Protein AF-A0A6C8GR83-F1 (afdb_monomer_lite)

Secondary structure (DSSP, 8-state):
-HHHHHHHTTSS-HHHHHHHHS-HHHHHHHHHHHHHHHHHHTTHHHHTT--

Structure (mmCIF, N/CA/C/O backbone):
data_AF-A0A6C8GR83-F1
#
_entry.id   AF-A0A6C8GR83-F1
#
loop_
_atom_site.group_PDB
_atom_site.id
_atom_site.type_symbol
_atom_site.label_atom_id
_atom_site.label_alt_id
_atom_site.label_comp_id
_atom_site.label_asym_id
_atom_site.label_entity_id
_atom_site.label_seq_id
_atom_site.pdbx_PDB_ins_code
_atom_site.Cartn_x
_atom_site.Cartn_y
_atom_site.Cartn_z
_atom_site.occupancy
_atom_site.B_iso_or_equiv
_atom_site.auth_seq_id
_atom_site.auth_comp_id
_atom_site.auth_asym_id
_atom_site.auth_atom_id
_atom_site.pdbx_PDB_model_num
ATOM 1 N N . MET A 1 1 ? 2.909 11.179 -11.321 1.00 60.62 1 MET A N 1
ATOM 2 C CA . MET A 1 1 ? 3.275 11.120 -12.758 1.00 60.62 1 MET A CA 1
ATOM 3 C C . MET A 1 1 ? 4.760 10.824 -12.996 1.00 60.62 1 MET A C 1
ATOM 5 O O . MET A 1 1 ? 5.092 10.374 -14.080 1.00 60.62 1 MET A O 1
ATOM 9 N N . VAL A 1 2 ? 5.644 11.008 -12.004 1.00 75.00 2 VAL A N 1
ATOM 10 C CA . VAL A 1 2 ? 7.096 10.761 -12.135 1.00 75.00 2 VAL A CA 1
ATOM 11 C C . VAL A 1 2 ? 7.484 9.271 -12.296 1.00 75.00 2 VAL A C 1
ATOM 13 O O . VAL A 1 2 ? 8.251 8.982 -13.208 1.00 75.00 2 VAL A O 1
ATOM 16 N N . PRO A 1 3 ? 6.940 8.299 -11.528 1.00 71.38 3 PRO A N 1
ATOM 17 C CA . PRO A 1 3 ? 7.390 6.899 -11.620 1.00 71.38 3 PRO A CA 1
ATOM 18 C C . PRO A 1 3 ? 7.044 6.240 -12.959 1.00 71.38 3 PRO A C 1
ATOM 20 O O . PRO A 1 3 ? 7.842 5.499 -13.518 1.00 71.38 3 PRO A O 1
ATOM 23 N N . MET A 1 4 ? 5.867 6.559 -13.506 1.00 74.25 4 MET A N 1
ATOM 24 C CA . MET A 1 4 ? 5.417 6.046 -14.802 1.00 74.25 4 MET A CA 1
ATOM 25 C C . MET A 1 4 ? 6.272 6.594 -15.944 1.00 74.25 4 MET A C 1
ATOM 27 O O . MET A 1 4 ? 6.603 5.848 -16.857 1.00 74.25 4 MET A O 1
ATOM 31 N N . ALA A 1 5 ? 6.674 7.868 -15.879 1.00 77.88 5 ALA A N 1
ATOM 32 C CA . ALA A 1 5 ? 7.575 8.446 -16.871 1.00 77.88 5 ALA A CA 1
ATOM 33 C C . ALA A 1 5 ? 8.940 7.739 -16.865 1.00 77.88 5 ALA A C 1
ATOM 35 O O . ALA A 1 5 ? 9.426 7.367 -17.926 1.00 77.88 5 ALA A O 1
ATOM 36 N N . LEU A 1 6 ? 9.511 7.475 -15.684 1.00 74.81 6 LEU A N 1
ATOM 37 C CA . LEU A 1 6 ? 10.794 6.778 -15.572 1.00 74.81 6 LEU A CA 1
ATOM 38 C C . LEU A 1 6 ? 10.724 5.280 -15.948 1.00 74.81 6 LEU A C 1
ATOM 40 O O . LEU A 1 6 ? 11.720 4.726 -16.416 1.00 74.81 6 LEU A O 1
ATOM 44 N N . TYR A 1 7 ? 9.562 4.637 -15.783 1.00 75.69 7 TYR A N 1
ATOM 45 C CA . TYR A 1 7 ? 9.308 3.278 -16.279 1.00 75.69 7 TYR A CA 1
ATOM 46 C C . TYR A 1 7 ? 9.297 3.231 -17.811 1.00 75.69 7 TYR A C 1
ATOM 48 O O . TYR A 1 7 ? 9.974 2.402 -18.414 1.00 75.69 7 TYR A O 1
ATOM 56 N N . PHE A 1 8 ? 8.590 4.165 -18.460 1.00 75.00 8 PHE A N 1
ATOM 57 C CA . PHE A 1 8 ? 8.548 4.247 -19.925 1.00 75.00 8 PHE A CA 1
ATOM 58 C C . PHE A 1 8 ? 9.891 4.639 -20.547 1.00 75.00 8 PHE A C 1
ATOM 60 O O . PHE A 1 8 ? 10.183 4.219 -21.664 1.00 75.00 8 PHE A O 1
ATOM 67 N N . THR A 1 9 ? 10.730 5.400 -19.839 1.00 80.44 9 THR A N 1
ATOM 68 C CA . THR A 1 9 ? 12.100 5.696 -20.284 1.00 80.44 9 THR A CA 1
ATOM 69 C C . THR A 1 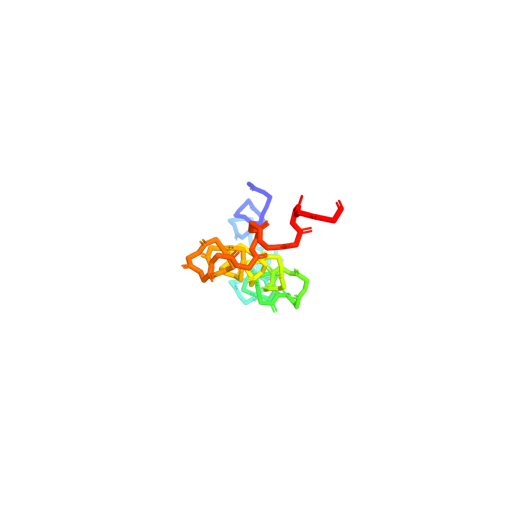9 ? 13.096 4.574 -19.966 1.00 80.44 9 THR A C 1
ATOM 71 O O . THR A 1 9 ? 14.279 4.736 -20.248 1.00 80.44 9 THR A O 1
ATOM 74 N N . GLY A 1 10 ? 12.654 3.454 -19.376 1.00 72.19 10 GLY A N 1
ATOM 75 C CA . GLY A 1 10 ? 13.496 2.290 -19.073 1.00 72.19 10 GLY A CA 1
ATOM 76 C C . GLY A 1 10 ? 14.528 2.514 -17.963 1.00 72.19 10 GLY A C 1
ATOM 77 O O . GLY A 1 10 ? 15.504 1.776 -17.880 1.00 72.19 10 GLY A O 1
ATOM 78 N N . VAL A 1 11 ? 14.343 3.546 -17.132 1.00 77.25 11 VAL A N 1
ATOM 79 C CA . VAL A 1 11 ? 15.295 3.940 -16.076 1.00 77.25 11 VAL A CA 1
ATOM 80 C C . VAL A 1 11 ? 15.072 3.143 -14.787 1.00 77.25 11 VAL A C 1
ATOM 82 O O . VAL A 1 11 ? 16.012 2.945 -14.024 1.00 77.25 11 VAL A O 1
ATOM 85 N N . ILE A 1 12 ? 13.843 2.679 -14.541 1.00 76.31 12 ILE A N 1
ATOM 86 C CA . ILE A 1 12 ? 13.486 1.864 -13.371 1.00 76.31 12 ILE A CA 1
ATOM 87 C C . ILE A 1 12 ? 12.541 0.734 -13.768 1.00 76.31 12 ILE A C 1
ATOM 89 O O . ILE A 1 12 ? 11.696 0.901 -14.649 1.00 76.31 12 ILE A O 1
ATOM 93 N N . ASP A 1 13 ? 12.684 -0.407 -13.096 1.00 75.50 13 ASP A N 1
ATOM 94 C CA . ASP A 1 13 ? 11.879 -1.600 -13.338 1.00 75.50 13 ASP A CA 1
ATOM 95 C C . ASP A 1 13 ? 10.550 -1.539 -12.566 1.00 75.50 13 ASP A C 1
ATOM 97 O O . ASP A 1 13 ? 10.382 -0.766 -11.617 1.00 75.50 13 ASP A O 1
ATOM 101 N N . ALA A 1 14 ? 9.588 -2.389 -12.936 1.00 72.19 14 ALA A N 1
ATOM 102 C CA . ALA A 1 14 ? 8.316 -2.487 -12.222 1.00 72.19 14 ALA A CA 1
ATOM 103 C C . ALA A 1 14 ? 8.528 -2.754 -10.719 1.00 72.19 14 ALA A C 1
ATOM 105 O O . ALA A 1 14 ? 7.790 -2.224 -9.887 1.00 72.19 14 ALA A O 1
ATOM 106 N N . LYS A 1 15 ? 9.574 -3.510 -10.355 1.00 72.44 15 LYS A N 1
ATOM 107 C CA . LYS A 1 15 ? 9.948 -3.772 -8.957 1.00 72.44 15 LYS A CA 1
ATOM 108 C C . LYS A 1 15 ? 10.226 -2.510 -8.137 1.00 72.44 15 LYS A C 1
ATOM 110 O O . LYS A 1 15 ? 9.790 -2.448 -6.988 1.00 72.44 15 LYS A O 1
ATOM 115 N N . ASP A 1 16 ? 10.883 -1.505 -8.706 1.00 77.06 16 ASP A N 1
ATOM 116 C CA . ASP A 1 16 ? 11.216 -0.261 -7.996 1.00 77.06 16 ASP A CA 1
ATOM 117 C C . ASP A 1 16 ? 9.970 0.599 -7.729 1.00 77.06 16 ASP A C 1
ATOM 119 O O . AS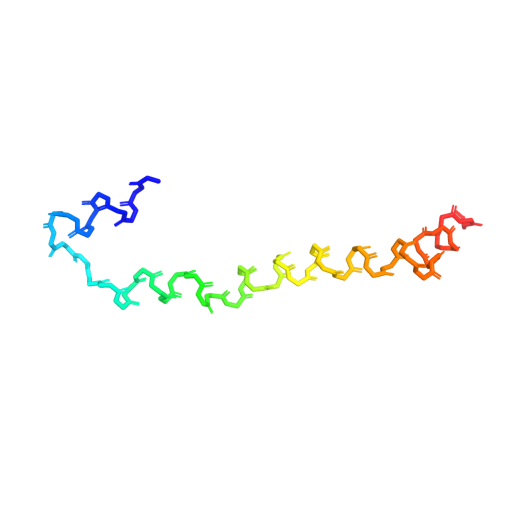P A 1 16 ? 9.851 1.287 -6.708 1.00 77.06 16 ASP A O 1
ATOM 123 N N . ILE A 1 17 ? 8.978 0.492 -8.615 1.00 75.44 17 ILE A N 1
ATOM 124 C CA . ILE A 1 17 ? 7.670 1.131 -8.449 1.00 75.44 17 ILE A CA 1
ATOM 125 C C . ILE A 1 17 ? 6.909 0.474 -7.293 1.00 75.44 17 ILE A C 1
ATOM 127 O O . ILE A 1 17 ? 6.374 1.170 -6.428 1.00 75.44 17 ILE A O 1
ATOM 131 N N . PHE A 1 18 ? 6.903 -0.861 -7.226 1.00 74.88 18 PHE A N 1
ATOM 132 C CA . PHE A 1 18 ? 6.273 -1.588 -6.120 1.00 74.88 18 PHE A CA 1
ATOM 133 C C . PHE A 1 18 ? 6.995 -1.360 -4.787 1.00 74.88 18 PHE A C 1
ATOM 135 O O . PHE A 1 18 ? 6.329 -1.218 -3.763 1.00 74.88 18 PHE A O 1
ATOM 142 N N . ALA A 1 19 ? 8.324 -1.230 -4.786 1.00 79.62 19 ALA A N 1
ATOM 143 C CA . ALA A 1 19 ? 9.095 -0.907 -3.585 1.00 79.62 19 ALA A CA 1
ATOM 144 C C . ALA A 1 19 ? 8.693 0.451 -2.980 1.00 79.62 19 ALA A C 1
ATOM 146 O O . ALA A 1 19 ? 8.630 0.601 -1.760 1.00 79.62 19 ALA A O 1
ATOM 147 N N . SER A 1 20 ? 8.346 1.422 -3.828 1.00 72.44 20 SER A N 1
ATOM 148 C CA . SER A 1 20 ? 7.867 2.734 -3.381 1.00 72.44 20 SER A CA 1
ATOM 149 C C . SER A 1 20 ? 6.468 2.675 -2.751 1.00 72.44 20 SER A C 1
ATOM 151 O O . SER A 1 20 ? 6.183 3.418 -1.815 1.00 72.44 20 SER A O 1
ATOM 153 N N . ILE A 1 21 ? 5.599 1.781 -3.232 1.00 76.50 21 ILE A N 1
ATOM 154 C CA . ILE A 1 21 ? 4.232 1.599 -2.713 1.00 76.50 21 ILE A CA 1
ATOM 155 C C . ILE A 1 21 ? 4.236 0.804 -1.401 1.00 76.50 21 ILE A C 1
ATOM 157 O O . ILE A 1 21 ? 3.470 1.111 -0.490 1.00 76.50 21 ILE A O 1
ATOM 161 N N . VAL A 1 22 ? 5.119 -0.190 -1.280 1.00 83.12 22 VAL A N 1
ATOM 162 C CA . VAL A 1 22 ? 5.260 -1.041 -0.083 1.00 83.12 22 VAL A CA 1
ATOM 163 C C . VAL A 1 22 ? 6.110 -0.361 1.006 1.00 83.12 22 VAL A C 1
ATOM 165 O O . VAL A 1 22 ? 6.440 -0.955 2.030 1.00 83.12 22 VAL A O 1
ATOM 168 N N . ASN A 1 23 ? 6.453 0.917 0.835 1.00 87.38 23 ASN A N 1
ATOM 169 C CA . ASN A 1 23 ? 7.156 1.677 1.856 1.00 87.38 23 ASN A CA 1
ATOM 170 C C . ASN A 1 23 ? 6.319 1.753 3.149 1.00 87.38 23 ASN A C 1
ATOM 172 O O . ASN A 1 23 ? 5.146 2.136 3.125 1.00 87.38 23 ASN A O 1
ATOM 176 N N . ALA A 1 24 ? 6.943 1.430 4.286 1.00 88.25 24 ALA A N 1
ATOM 177 C CA . ALA A 1 24 ? 6.296 1.413 5.596 1.00 88.25 24 ALA A CA 1
ATOM 178 C C . ALA A 1 24 ? 5.560 2.725 5.915 1.00 88.25 24 ALA A C 1
ATOM 180 O O . ALA A 1 24 ? 4.441 2.688 6.420 1.00 88.25 24 ALA A O 1
ATOM 181 N N . ASN A 1 25 ? 6.1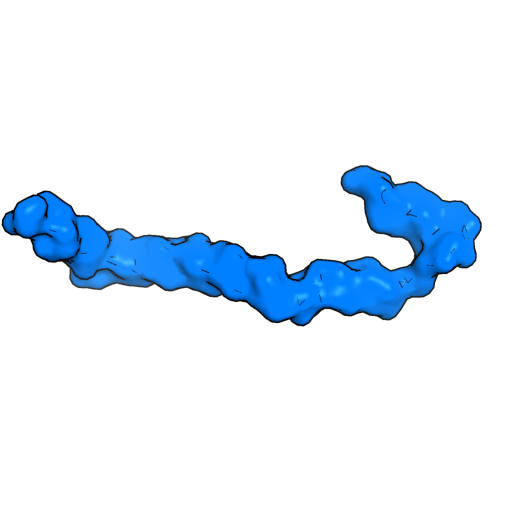21 3.880 5.548 1.00 89.31 25 ASN A N 1
ATOM 182 C CA . ASN A 1 25 ? 5.485 5.175 5.796 1.00 89.31 25 ASN A CA 1
ATOM 183 C C . ASN A 1 25 ? 4.165 5.323 5.024 1.00 89.31 25 ASN A C 1
ATOM 185 O O . ASN A 1 25 ? 3.197 5.863 5.552 1.00 89.31 25 ASN A O 1
ATOM 189 N N . VAL A 1 26 ? 4.106 4.818 3.790 1.00 87.88 26 VAL A N 1
ATOM 190 C CA . VAL A 1 26 ? 2.902 4.879 2.948 1.00 87.88 26 VAL A CA 1
ATOM 191 C C . VAL A 1 26 ? 1.827 3.940 3.492 1.00 87.88 26 VAL A C 1
ATOM 193 O O . VAL A 1 26 ? 0.667 4.331 3.614 1.00 87.88 26 VAL A O 1
ATOM 196 N N . ILE A 1 27 ? 2.219 2.729 3.894 1.00 91.44 27 ILE A N 1
ATOM 197 C CA . ILE A 1 27 ? 1.314 1.746 4.502 1.00 91.44 27 ILE A CA 1
ATOM 198 C C . ILE A 1 27 ? 0.716 2.290 5.803 1.00 91.44 27 ILE A C 1
ATOM 200 O O . ILE A 1 27 ? -0.481 2.134 6.033 1.00 91.44 27 ILE A O 1
ATOM 204 N N . LEU A 1 28 ? 1.513 2.975 6.629 1.00 90.81 28 LEU A N 1
ATOM 205 C CA . LEU A 1 28 ? 1.036 3.606 7.862 1.00 90.81 28 LEU A CA 1
ATOM 206 C C . LEU A 1 28 ? -0.003 4.699 7.589 1.00 90.81 28 LEU A C 1
ATOM 208 O O . LEU A 1 28 ? -1.027 4.743 8.267 1.00 90.81 28 LEU A O 1
ATOM 212 N N . ILE A 1 29 ? 0.210 5.538 6.571 1.00 91.25 29 ILE A N 1
ATOM 213 C CA . ILE A 1 29 ? -0.760 6.575 6.185 1.00 91.25 29 ILE A CA 1
ATOM 214 C C . ILE A 1 29 ? -2.085 5.935 5.749 1.00 91.25 29 ILE A C 1
ATOM 216 O O . ILE A 1 29 ? -3.153 6.355 6.196 1.00 91.25 29 ILE A O 1
ATOM 220 N N . VAL A 1 30 ? -2.033 4.877 4.935 1.00 91.62 30 VAL A N 1
ATOM 221 C CA . VAL A 1 30 ? -3.238 4.144 4.512 1.00 91.62 30 VAL A CA 1
ATOM 222 C C . VAL A 1 30 ? -3.919 3.468 5.706 1.00 91.62 30 VAL A C 1
ATOM 224 O O . VAL A 1 30 ? -5.144 3.523 5.834 1.00 91.62 30 VAL A O 1
ATOM 227 N N . ALA A 1 31 ? -3.143 2.885 6.622 1.00 90.62 31 ALA A N 1
ATOM 228 C CA . ALA A 1 31 ? -3.663 2.290 7.846 1.00 90.62 31 ALA A CA 1
ATOM 229 C C . ALA A 1 31 ? -4.387 3.329 8.712 1.00 90.62 31 ALA A C 1
ATOM 231 O O . ALA A 1 31 ? -5.464 3.036 9.224 1.00 90.62 31 ALA A O 1
ATOM 232 N N . MET A 1 32 ? -3.875 4.560 8.819 1.00 89.81 32 MET A N 1
ATOM 233 C CA . MET A 1 32 ? -4.547 5.645 9.544 1.00 89.81 32 MET A CA 1
ATOM 234 C C . MET A 1 32 ? -5.901 6.017 8.928 1.00 89.81 32 MET A C 1
ATOM 236 O O . MET A 1 32 ? -6.839 6.300 9.671 1.00 89.81 32 MET A O 1
ATOM 240 N N . CYS A 1 33 ? -6.057 5.959 7.603 1.00 88.06 33 CYS A N 1
ATOM 241 C CA . CYS A 1 33 ? -7.360 6.172 6.965 1.00 88.06 33 CYS A CA 1
ATOM 242 C C . CYS A 1 33 ? -8.379 5.085 7.356 1.00 88.06 33 CYS A C 1
ATOM 244 O O . CYS A 1 33 ? -9.531 5.393 7.671 1.00 88.06 33 CYS A O 1
ATOM 246 N N . VAL A 1 34 ? -7.957 3.817 7.377 1.00 89.12 34 VAL A N 1
ATOM 247 C CA . VAL A 1 34 ? -8.817 2.681 7.759 1.00 89.12 34 VAL A CA 1
ATOM 248 C C . VAL A 1 34 ? -9.135 2.702 9.258 1.00 89.12 34 VAL A C 1
ATOM 250 O O . VAL A 1 34 ? -10.288 2.517 9.652 1.00 89.12 34 VAL A O 1
ATOM 253 N N . LEU A 1 35 ? -8.137 2.983 10.098 1.00 90.38 35 LEU A N 1
ATOM 254 C CA . LEU A 1 35 ? -8.294 3.136 11.546 1.00 90.38 35 LEU A CA 1
ATOM 255 C C . LEU A 1 35 ? -9.210 4.315 11.891 1.00 90.38 35 LEU A C 1
ATOM 257 O O . LEU A 1 35 ? -10.068 4.179 12.758 1.00 90.38 35 LEU A O 1
ATOM 261 N N . GLY A 1 36 ? -9.100 5.434 11.169 1.00 85.94 36 GLY A N 1
ATOM 262 C CA . GLY A 1 36 ? -10.013 6.568 11.298 1.00 85.94 36 GLY A CA 1
ATOM 263 C C . GLY A 1 36 ? -11.464 6.156 11.051 1.00 85.94 36 GLY A C 1
ATOM 264 O O . GLY A 1 36 ? -12.325 6.397 11.895 1.00 85.94 36 GLY A O 1
ATOM 265 N N . ALA A 1 37 ? -11.739 5.445 9.953 1.00 85.44 37 ALA A N 1
ATOM 266 C CA . ALA A 1 37 ? -13.080 4.934 9.664 1.00 85.44 37 ALA A CA 1
ATOM 267 C C . ALA A 1 37 ? -13.599 3.972 10.752 1.00 85.44 37 ALA A C 1
ATOM 269 O O . ALA A 1 37 ? -14.780 4.016 11.104 1.00 85.44 37 ALA 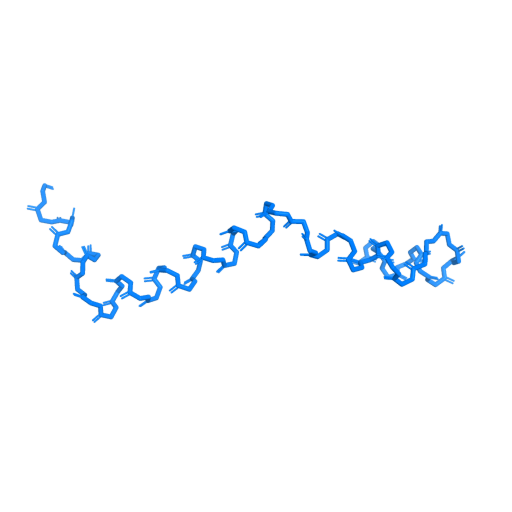A O 1
ATOM 270 N N . ALA A 1 38 ? -12.728 3.133 11.319 1.00 86.00 38 ALA A N 1
ATOM 271 C CA . ALA A 1 38 ? -13.079 2.254 12.430 1.00 86.00 38 ALA A CA 1
ATOM 272 C C . ALA A 1 38 ? -13.412 3.043 13.709 1.00 86.00 38 ALA A C 1
ATOM 274 O O . ALA A 1 38 ? -14.423 2.757 14.344 1.00 86.00 38 ALA A O 1
ATOM 275 N N . PHE A 1 39 ? -12.632 4.073 14.050 1.00 84.31 39 PHE A N 1
ATOM 276 C CA . PHE A 1 39 ? -12.874 4.939 15.212 1.00 84.31 39 PHE A CA 1
ATOM 277 C C . PHE A 1 39 ? -14.156 5.767 15.104 1.00 84.31 39 PHE A C 1
ATOM 279 O O . PHE A 1 39 ? -14.816 6.005 16.119 1.00 84.31 39 PHE A O 1
ATOM 286 N N . PHE A 1 40 ? -14.546 6.171 13.892 1.00 79.25 40 PHE A N 1
ATOM 287 C CA . PHE A 1 40 ? -15.848 6.799 13.660 1.00 79.25 40 PHE A CA 1
ATOM 288 C C . PHE A 1 40 ? -17.003 5.802 13.814 1.00 79.25 40 PHE A C 1
ATOM 290 O O . PHE A 1 40 ? -18.023 6.150 14.404 1.00 79.25 40 PHE A O 1
ATOM 297 N N . LYS A 1 41 ? -16.845 4.552 13.353 1.00 77.94 41 LYS A N 1
ATOM 298 C CA . LYS A 1 41 ? -17.874 3.507 13.506 1.00 77.94 41 LYS A CA 1
ATOM 299 C C . LYS A 1 41 ? -18.070 3.046 14.950 1.00 77.94 41 LYS A C 1
ATOM 301 O O . LYS A 1 41 ? -19.191 2.726 15.326 1.00 77.94 41 LYS A O 1
ATOM 306 N N . THR A 1 42 ? -17.010 2.997 15.753 1.00 81.56 42 THR A N 1
ATOM 307 C CA . THR A 1 42 ? -17.081 2.565 17.159 1.00 81.56 42 THR A CA 1
ATOM 308 C C . THR A 1 42 ? -17.453 3.692 18.124 1.00 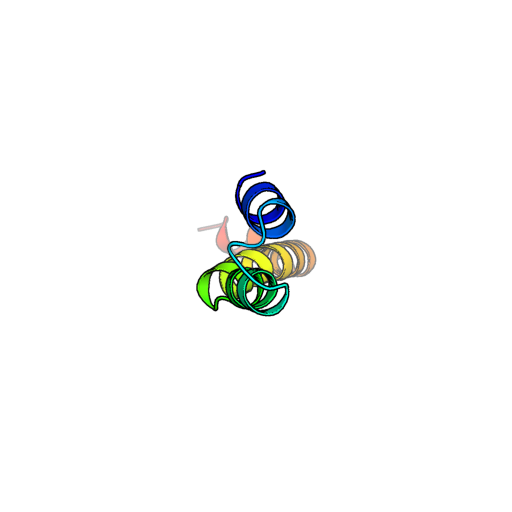81.56 42 THR A C 1
ATOM 310 O O . THR A 1 42 ? -17.574 3.451 19.320 1.00 81.5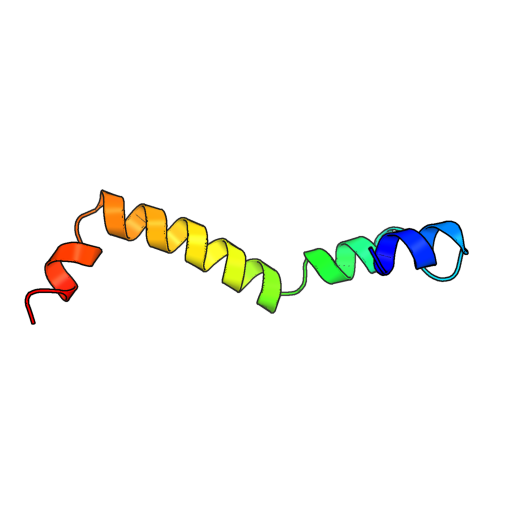6 42 THR A O 1
ATOM 313 N N . GLY A 1 43 ? -17.631 4.926 17.637 1.00 74.62 43 GLY A N 1
ATOM 314 C CA . GLY A 1 43 ? -17.972 6.086 18.468 1.00 74.62 43 GLY A CA 1
ATOM 315 C C . GLY A 1 43 ? -16.817 6.607 19.335 1.00 74.62 43 GLY A C 1
ATOM 316 O O . GLY A 1 43 ? -16.984 7.610 20.030 1.00 74.62 43 GLY A O 1
ATOM 317 N N . LEU A 1 44 ? -15.629 5.992 19.255 1.00 78.19 44 LEU A N 1
ATOM 318 C CA . LEU A 1 44 ? -14.432 6.402 19.998 1.00 78.19 44 LEU A CA 1
ATOM 319 C C . LEU A 1 44 ? -13.967 7.809 19.606 1.00 78.19 44 LEU A C 1
ATOM 321 O O . LEU A 1 44 ? -13.526 8.573 20.463 1.00 78.19 44 LEU A O 1
ATOM 325 N N . ALA A 1 45 ? -14.142 8.179 18.333 1.00 71.75 45 ALA A N 1
ATOM 326 C CA . ALA A 1 45 ? -13.883 9.536 17.857 1.00 71.75 45 ALA A CA 1
ATOM 327 C C . ALA A 1 45 ? -14.746 10.588 18.583 1.00 71.75 45 ALA A C 1
ATOM 329 O O . ALA A 1 45 ? -14.285 11.692 18.853 1.00 71.75 45 ALA A O 1
ATOM 330 N N . TRP A 1 46 ? -15.986 10.238 18.942 1.00 65.75 46 TRP A N 1
ATOM 331 C CA . TRP A 1 46 ? -16.897 11.134 19.657 1.00 65.75 46 TRP A CA 1
ATOM 332 C C . TRP A 1 46 ? -16.599 11.159 21.158 1.00 65.75 46 TRP A C 1
ATOM 334 O O . TRP A 1 46 ? -16.620 12.213 21.788 1.00 65.75 46 TRP A O 1
ATOM 344 N N . GLN A 1 47 ? -16.260 10.003 21.732 1.00 68.75 47 GLN A N 1
ATOM 345 C CA . GLN A 1 47 ? -15.932 9.880 23.150 1.00 68.75 47 GLN A CA 1
ATOM 346 C C . GLN A 1 47 ? -14.650 10.632 23.527 1.00 68.75 47 GLN A C 1
ATOM 348 O O . GLN A 1 47 ? -14.608 11.260 24.581 1.00 68.75 47 GLN A O 1
ATOM 353 N N . SER A 1 48 ? -13.647 10.647 22.645 1.00 63.38 48 SER A N 1
ATOM 354 C CA . SER A 1 48 ? -12.421 11.429 22.838 1.00 63.38 48 SER A CA 1
ATOM 355 C C . SER A 1 48 ? -12.594 12.936 22.590 1.00 63.38 48 SER A C 1
ATOM 357 O O . SER A 1 48 ? -11.683 13.694 22.902 1.00 63.38 48 SER A O 1
ATOM 359 N N . SER A 1 49 ? -13.729 13.379 22.033 1.00 66.31 49 SER A N 1
ATOM 360 C CA . SER A 1 49 ? -14.048 14.800 21.811 1.00 66.31 49 SER A CA 1
ATOM 361 C C . SER A 1 49 ? -14.841 15.435 22.961 1.00 66.31 49 SER A C 1
ATOM 363 O O . SER A 1 49 ? -15.085 16.637 22.928 1.00 66.31 49 SER A O 1
ATOM 365 N N . LYS A 1 50 ? -15.283 14.652 23.956 1.00 58.97 50 LYS A N 1
ATOM 366 C CA . LYS A 1 50 ? -16.011 15.149 25.142 1.00 58.97 50 LYS A CA 1
ATOM 367 C C . LYS A 1 50 ? -15.081 15.540 26.304 1.00 58.97 50 LYS A C 1
ATOM 369 O O . LYS A 1 50 ? -15.558 15.633 27.434 1.00 58.97 50 LYS A O 1
ATOM 374 N N . ILE A 1 51 ? -13.786 15.707 26.033 1.00 57.97 51 ILE A N 1
ATOM 375 C CA . ILE A 1 51 ? -12.765 16.160 26.989 1.00 57.97 51 ILE A CA 1
ATOM 376 C C . ILE A 1 51 ? -12.542 17.657 26.799 1.00 57.97 51 ILE A C 1
ATOM 378 O O . ILE A 1 51 ? -12.453 18.069 25.621 1.00 57.97 51 ILE A O 1
#

Organism: NCBI:txid913063

pLDDT: mean 78.47, std 8.87, range [57.97, 91.62]

Radius of gyration: 17.94 Å; chains: 1; bounding box: 33×20×47 Å

Foldseek 3Di:
DVVVVCVVVVNDDPVVVVVVCPPPVNVVVVVVVVVVVVCVVVCVVVVVVVD

Sequence (51 aa):
MVPMALYFTGVIDAKDIFASIVNANVILIVAMCVLGAAFFKTGLAWQSSKI